Protein AF-A0A9E2FDA0-F1 (afdb_monomer)

Sequence (118 aa):
MKRKTALWIARIICLIWAGFWAWFGLVSGSEAYGGGIQGIIKNSPNALPGAAFLLITWIAWKKPQIGGMVLIVIGTIIAFGYPLMASNFTIYVIIMMELTFALPPLLVGGLFLWGSRE

Secondary structure (DSSP, 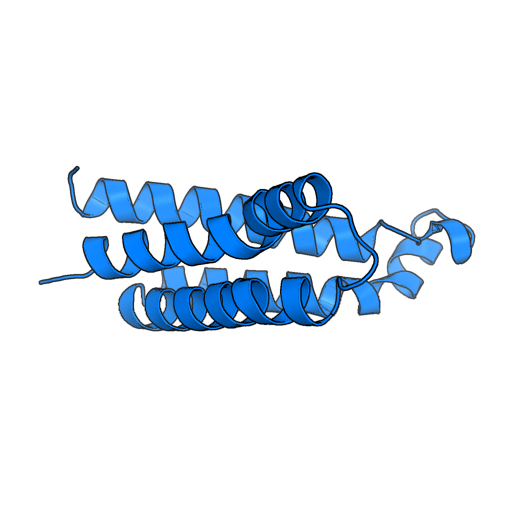8-state):
--HHHHHHHHHHHHHHHHHHHHHHHHHTTGGGGTSHHHHHHHHGGGGHHHHHHHHHHHHHHH-HHHHHHHHHHHHHHHHHHHHHH-TTS-HHHHHHHHHHHTHHHHHHHHHHHHHT--

Radius of gyration: 15.91 Å; Cα contacts (8 Å, |Δi|>4): 158; chains: 1; bounding box: 32×36×45 Å

Mean predicted aligned error: 3.19 Å

Foldseek 3Di:
DALVVLLVVLLVLLCVLLVVLLVCQQQPQLVVVVDDPRSSVVSNVRSVVSVVSVVLSVVCNVPLLVSLVVLLVQLVCQLPVCVVVPPPDDPVVNVVSNVNGRVSSNSSSVSSNSSPDD

pLDDT: mean 95.62, std 3.72, range [70.75, 98.56]

Nearest PDB structures (foldseek):
  1g73-assembly2_B  TM=3.097E-01  e=7.083E+00  Homo sapiens
  8g08-assembly1_a  TM=2.341E-01  e=7.083E+00  Mycolicibacterium smegmatis MC2 155

Structure (mmCIF, N/CA/C/O backbone):
data_AF-A0A9E2FDA0-F1
#
_entry.id   AF-A0A9E2FDA0-F1
#
loop_
_atom_site.group_PDB
_atom_site.id
_atom_site.type_symbol
_atom_site.label_atom_id
_atom_site.label_alt_id
_atom_site.label_comp_id
_atom_site.label_asym_id
_atom_site.label_entity_id
_atom_site.label_seq_id
_atom_site.pdbx_PDB_ins_code
_atom_site.Cartn_x
_atom_site.Cartn_y
_atom_site.Cartn_z
_atom_site.occupancy
_atom_site.B_iso_or_equiv
_atom_site.auth_seq_id
_atom_site.auth_comp_id
_atom_site.auth_asym_id
_atom_site.auth_atom_id
_atom_site.pdbx_PDB_model_num
ATOM 1 N N . MET A 1 1 ? -3.752 -2.701 21.622 1.00 79.69 1 MET A N 1
ATOM 2 C CA . MET A 1 1 ? -3.584 -1.429 20.873 1.00 79.69 1 MET A CA 1
ATOM 3 C C . MET A 1 1 ? -4.873 -0.615 20.934 1.00 79.69 1 MET A C 1
ATOM 5 O O . MET A 1 1 ? -5.939 -1.188 20.747 1.00 79.69 1 MET A O 1
ATOM 9 N N . LYS A 1 2 ? -4.801 0.701 21.185 1.00 92.50 2 LYS A N 1
ATOM 10 C CA . LYS A 1 2 ? -5.988 1.580 21.170 1.00 92.50 2 LYS A CA 1
ATOM 11 C C . LYS A 1 2 ? -6.543 1.693 19.742 1.00 92.50 2 LYS A C 1
ATOM 13 O O . LYS A 1 2 ? -5.766 1.855 18.804 1.00 92.50 2 LYS A O 1
ATOM 18 N N . ARG A 1 3 ? -7.871 1.665 19.568 1.00 92.38 3 ARG A N 1
ATOM 19 C CA . ARG A 1 3 ? -8.528 1.710 18.240 1.00 92.38 3 ARG A CA 1
ATOM 20 C C . ARG A 1 3 ? -8.091 2.917 17.395 1.00 92.38 3 ARG A C 1
ATOM 22 O O . ARG A 1 3 ? -7.725 2.757 16.237 1.00 92.38 3 ARG A O 1
ATOM 29 N N . LYS A 1 4 ? -8.016 4.110 17.999 1.00 94.06 4 LYS A N 1
ATOM 30 C CA . LYS A 1 4 ? -7.517 5.328 17.327 1.00 94.06 4 LYS A CA 1
ATOM 31 C C . LYS A 1 4 ? -6.071 5.188 16.836 1.00 94.06 4 LYS A C 1
ATOM 33 O O . LYS A 1 4 ? -5.758 5.642 15.742 1.00 94.06 4 LYS A O 1
ATOM 38 N N . THR A 1 5 ? -5.207 4.544 17.621 1.00 96.06 5 THR A N 1
ATOM 39 C CA . THR A 1 5 ? -3.816 4.268 17.234 1.00 96.06 5 THR A CA 1
ATOM 40 C C . THR A 1 5 ? -3.761 3.316 16.042 1.00 96.06 5 THR A C 1
ATOM 42 O O . THR A 1 5 ? -3.032 3.589 15.097 1.00 96.06 5 THR A O 1
ATOM 45 N N . ALA A 1 6 ? -4.589 2.263 16.037 1.00 96.81 6 ALA A N 1
ATOM 46 C CA . ALA A 1 6 ? -4.685 1.329 14.914 1.00 96.81 6 ALA A CA 1
ATOM 47 C C . ALA A 1 6 ? -5.053 2.042 13.603 1.00 96.81 6 ALA A C 1
ATOM 49 O O . ALA A 1 6 ? -4.411 1.818 12.582 1.00 96.81 6 ALA A O 1
ATOM 50 N N . LEU A 1 7 ? -6.031 2.955 13.649 1.00 97.25 7 LEU A N 1
ATOM 51 C CA . LEU A 1 7 ? -6.431 3.738 12.479 1.00 97.25 7 LEU A CA 1
ATOM 52 C C . LEU A 1 7 ? -5.305 4.645 11.972 1.00 97.25 7 LEU A C 1
ATOM 54 O O . LEU A 1 7 ? -5.112 4.749 10.768 1.00 97.25 7 LEU A O 1
ATOM 58 N N . TRP A 1 8 ? -4.553 5.308 12.854 1.00 97.81 8 TRP A N 1
ATOM 59 C CA . TRP A 1 8 ? -3.427 6.144 12.423 1.00 97.81 8 TRP A CA 1
ATOM 60 C C . TRP A 1 8 ? -2.295 5.333 11.799 1.00 97.81 8 TRP A C 1
ATOM 62 O O . TRP A 1 8 ? -1.799 5.711 10.741 1.00 97.81 8 TRP A O 1
ATOM 72 N N . ILE A 1 9 ? -1.949 4.195 12.401 1.00 97.94 9 ILE A N 1
ATOM 73 C CA . ILE A 1 9 ? -0.963 3.267 11.839 1.00 97.94 9 ILE A CA 1
ATOM 74 C C . ILE A 1 9 ? -1.418 2.798 10.451 1.00 97.94 9 ILE A C 1
ATOM 76 O O . ILE A 1 9 ? -0.655 2.901 9.494 1.00 97.94 9 ILE A O 1
ATOM 80 N N . ALA A 1 10 ? -2.679 2.368 10.318 1.00 97.94 10 ALA A N 1
ATOM 81 C CA . ALA A 1 10 ? -3.244 1.928 9.043 1.00 97.94 10 ALA A CA 1
ATOM 82 C C . ALA A 1 10 ? -3.164 3.019 7.968 1.00 97.94 10 ALA A C 1
ATOM 84 O O . ALA A 1 10 ? -2.740 2.751 6.849 1.00 97.94 10 ALA A O 1
ATOM 85 N N . ARG A 1 11 ? -3.516 4.264 8.314 1.00 98.00 11 ARG A N 1
ATOM 86 C CA . ARG A 1 11 ? -3.456 5.412 7.397 1.00 98.00 11 ARG A CA 1
ATOM 87 C C . ARG A 1 11 ? -2.047 5.680 6.886 1.00 98.00 11 ARG A C 1
ATOM 89 O O . ARG A 1 11 ? -1.885 5.878 5.687 1.00 98.00 11 ARG A O 1
ATOM 96 N N . ILE A 1 12 ? -1.058 5.680 7.780 1.00 98.25 12 ILE A N 1
ATOM 97 C CA . ILE A 1 12 ? 0.341 5.957 7.431 1.00 98.25 12 ILE A CA 1
ATOM 98 C C . ILE A 1 12 ? 0.884 4.856 6.521 1.00 98.25 12 ILE A C 1
ATOM 100 O O . ILE A 1 12 ? 1.387 5.159 5.444 1.00 98.25 12 ILE A O 1
ATOM 104 N N . ILE A 1 13 ? 0.729 3.587 6.913 1.00 98.00 13 ILE A N 1
ATOM 105 C CA . ILE A 1 13 ? 1.216 2.453 6.114 1.00 98.00 13 ILE A CA 1
ATOM 106 C C . ILE A 1 13 ? 0.533 2.434 4.741 1.00 98.00 13 ILE A C 1
ATOM 108 O O . ILE A 1 13 ? 1.206 2.291 3.725 1.00 98.00 13 ILE A O 1
ATOM 112 N N . CYS A 1 14 ? -0.789 2.624 4.699 1.00 97.56 14 CYS A N 1
ATOM 113 C CA . CYS A 1 14 ? -1.560 2.610 3.458 1.00 97.56 14 CYS A CA 1
ATOM 114 C C . CYS A 1 14 ? -1.137 3.747 2.516 1.00 97.56 14 CYS A C 1
ATOM 116 O O . CYS A 1 14 ? -0.952 3.507 1.326 1.00 97.56 14 CYS A O 1
ATOM 118 N N . LEU A 1 15 ? -0.893 4.951 3.048 1.00 98.12 15 LEU A N 1
ATOM 119 C CA . LEU A 1 15 ? -0.416 6.087 2.259 1.00 98.12 15 LEU A CA 1
ATOM 120 C C . LEU A 1 15 ? 1.002 5.870 1.719 1.00 98.12 15 LEU A C 1
ATOM 122 O O . LEU A 1 15 ? 1.245 6.171 0.555 1.00 98.12 15 LEU A O 1
ATOM 126 N N . ILE A 1 16 ? 1.918 5.336 2.533 1.00 98.25 16 ILE A N 1
ATOM 127 C CA . ILE A 1 16 ? 3.283 5.016 2.089 1.00 98.25 16 ILE A CA 1
ATOM 128 C C . ILE A 1 16 ? 3.237 3.976 0.969 1.00 98.25 16 ILE A C 1
ATOM 130 O O . ILE A 1 16 ? 3.850 4.175 -0.074 1.00 98.25 16 ILE A O 1
ATOM 134 N N . TRP A 1 17 ? 2.476 2.897 1.157 1.00 97.81 17 TRP A N 1
ATOM 135 C CA . TRP A 1 17 ? 2.349 1.825 0.173 1.00 97.81 17 TRP A CA 1
ATOM 136 C C . TRP A 1 17 ? 1.716 2.312 -1.138 1.00 97.81 17 TRP A C 1
ATOM 138 O O . TRP A 1 17 ? 2.295 2.131 -2.206 1.00 97.81 17 TRP A O 1
ATOM 148 N N . ALA A 1 18 ? 0.564 2.985 -1.073 1.00 97.75 18 ALA A N 1
ATOM 149 C CA . ALA A 1 18 ? -0.114 3.497 -2.262 1.00 97.75 18 ALA A CA 1
ATOM 150 C C . ALA A 1 18 ? 0.706 4.586 -2.970 1.00 97.75 18 ALA A C 1
ATOM 152 O O . ALA A 1 18 ? 0.803 4.593 -4.197 1.00 97.75 18 ALA A O 1
ATOM 153 N N . GLY A 1 19 ? 1.331 5.482 -2.199 1.00 98.12 19 GLY A N 1
ATOM 154 C CA . GLY A 1 19 ? 2.209 6.527 -2.717 1.00 98.12 19 GLY A CA 1
ATOM 155 C C . GLY A 1 19 ? 3.435 5.954 -3.420 1.00 98.12 19 GLY A C 1
ATOM 156 O O . GLY A 1 19 ? 3.760 6.400 -4.519 1.00 98.12 19 GLY A O 1
ATOM 157 N N . PHE A 1 20 ? 4.064 4.929 -2.838 1.00 97.81 20 PHE A N 1
ATOM 158 C CA . PHE A 1 20 ? 5.176 4.222 -3.466 1.00 97.81 20 PHE A CA 1
ATOM 159 C C . PHE A 1 20 ? 4.768 3.621 -4.812 1.00 97.81 20 PHE A C 1
ATOM 161 O O . PHE A 1 20 ? 5.442 3.885 -5.799 1.00 97.81 20 PHE A O 1
ATOM 168 N N . TRP A 1 21 ? 3.658 2.879 -4.893 1.00 97.50 21 TRP A N 1
ATOM 169 C CA . TRP A 1 21 ? 3.238 2.253 -6.155 1.00 97.50 21 TRP A CA 1
ATOM 170 C C . TRP A 1 21 ? 2.809 3.256 -7.222 1.00 97.50 21 TRP A C 1
ATOM 172 O O . TRP A 1 21 ? 3.077 3.041 -8.403 1.00 97.50 21 TRP A O 1
ATOM 182 N N . ALA A 1 22 ? 2.178 4.364 -6.827 1.00 97.31 22 ALA A N 1
ATOM 183 C CA . ALA A 1 22 ? 1.857 5.448 -7.749 1.00 97.31 22 ALA A CA 1
ATOM 184 C C . ALA A 1 22 ? 3.129 6.095 -8.310 1.00 97.31 22 ALA A C 1
ATOM 186 O O . ALA A 1 22 ? 3.259 6.250 -9.521 1.00 97.31 22 ALA A O 1
ATOM 187 N N . TRP A 1 23 ? 4.090 6.424 -7.444 1.00 97.12 23 TRP A N 1
ATOM 188 C CA . TRP A 1 23 ? 5.375 6.979 -7.862 1.00 97.12 23 TRP A CA 1
ATOM 189 C C . TRP A 1 23 ? 6.178 5.993 -8.718 1.00 97.12 23 TRP A C 1
ATOM 191 O O . TRP A 1 23 ? 6.684 6.370 -9.773 1.00 97.12 23 TRP A O 1
ATOM 201 N N . PHE A 1 24 ? 6.243 4.729 -8.302 1.00 96.69 24 PHE A N 1
ATOM 202 C CA . PHE A 1 24 ? 6.941 3.676 -9.025 1.00 96.69 24 PHE A CA 1
ATOM 203 C C . PHE A 1 24 ? 6.378 3.549 -10.437 1.00 96.69 24 PHE A C 1
ATOM 205 O O . PHE A 1 24 ? 7.128 3.711 -11.388 1.00 96.69 24 PHE A O 1
ATOM 212 N N . GLY A 1 25 ? 5.058 3.400 -10.590 1.00 95.50 25 GLY A N 1
ATOM 213 C CA . GLY A 1 25 ? 4.426 3.311 -11.907 1.00 95.50 25 GLY A CA 1
ATOM 214 C C . GLY A 1 25 ? 4.605 4.562 -12.777 1.00 95.50 25 GLY A C 1
ATOM 215 O O . GLY A 1 25 ? 4.629 4.444 -13.997 1.00 95.50 25 GLY A O 1
ATOM 216 N N . LEU A 1 26 ? 4.775 5.753 -12.188 1.00 94.69 26 LEU A N 1
ATOM 217 C CA . LEU A 1 26 ? 5.080 6.976 -12.944 1.00 94.69 26 LEU A CA 1
ATOM 218 C C . LEU A 1 26 ? 6.508 6.972 -13.501 1.00 94.69 26 LEU A C 1
ATOM 220 O O . 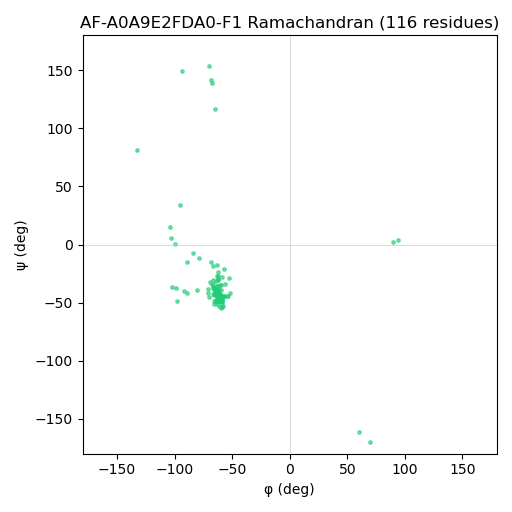LEU A 1 26 ? 6.729 7.408 -14.631 1.00 94.69 26 LEU A O 1
ATOM 224 N N . VAL A 1 27 ? 7.480 6.516 -12.712 1.00 95.62 27 VAL A N 1
ATOM 225 C CA . VAL A 1 27 ? 8.908 6.703 -13.011 1.00 95.62 27 VAL A CA 1
ATOM 226 C C . VAL A 1 27 ? 9.537 5.466 -13.649 1.00 95.62 27 VAL A C 1
ATOM 228 O O . VAL A 1 27 ? 10.350 5.606 -14.565 1.00 95.62 27 VAL A O 1
ATOM 231 N N . SER A 1 28 ? 9.149 4.264 -13.219 1.00 93.75 28 SER A N 1
ATOM 232 C CA . SER A 1 28 ? 9.727 3.008 -13.696 1.00 93.75 28 SER A CA 1
ATOM 233 C C . SER A 1 28 ? 9.422 2.810 -15.180 1.00 93.75 28 SER A C 1
ATOM 235 O O . SER A 1 28 ? 8.253 2.685 -15.555 1.00 93.75 28 SER A O 1
ATOM 237 N N . GLY A 1 29 ? 10.458 2.783 -16.021 1.00 91.62 29 GLY A N 1
ATOM 238 C CA . GLY A 1 29 ? 10.321 2.626 -17.471 1.00 91.62 29 GLY A CA 1
ATOM 239 C C . GLY A 1 29 ? 10.181 3.941 -18.238 1.00 91.62 29 GLY A C 1
ATOM 240 O O . GLY A 1 29 ? 10.077 3.922 -19.464 1.00 91.62 29 GLY A O 1
ATOM 241 N N . SER A 1 30 ? 10.230 5.092 -17.559 1.00 95.00 30 SER A N 1
ATOM 242 C CA . SER A 1 30 ? 10.230 6.403 -18.223 1.00 95.00 30 SER A CA 1
ATOM 243 C C . SER A 1 30 ? 11.446 6.616 -19.136 1.00 95.00 30 SER A C 1
ATOM 245 O O . SER A 1 30 ? 11.367 7.372 -20.109 1.00 95.00 30 SER A O 1
ATOM 247 N N . GLU A 1 31 ? 12.552 5.908 -18.890 1.00 94.19 31 GLU A N 1
ATOM 248 C CA . GLU A 1 31 ? 13.761 5.942 -19.715 1.00 94.19 31 GLU A CA 1
ATOM 249 C C . GLU A 1 31 ? 13.511 5.408 -21.131 1.00 94.19 31 GLU A C 1
ATOM 251 O O . GLU A 1 31 ? 14.086 5.925 -22.090 1.00 94.19 31 GLU A O 1
ATOM 256 N N . ALA A 1 32 ? 12.589 4.450 -21.291 1.00 92.94 32 ALA A N 1
ATOM 257 C CA . ALA A 1 32 ? 12.205 3.911 -22.599 1.00 92.94 32 ALA A CA 1
ATOM 258 C C . ALA A 1 32 ? 11.563 4.970 -23.517 1.00 92.94 32 ALA A C 1
ATOM 260 O O . ALA A 1 32 ? 11.515 4.800 -24.733 1.00 92.94 32 ALA A O 1
ATOM 261 N N . TYR A 1 33 ? 11.104 6.087 -22.945 1.00 92.69 33 TYR A N 1
ATOM 262 C CA . TYR A 1 33 ? 10.492 7.208 -23.658 1.00 92.69 33 TYR A CA 1
ATOM 263 C C . TYR A 1 33 ? 11.419 8.426 -23.807 1.00 92.69 33 TYR A C 1
ATOM 265 O O . TYR A 1 33 ? 10.942 9.514 -24.140 1.00 92.69 33 TYR A O 1
ATOM 273 N N . GLY A 1 34 ? 12.725 8.257 -23.569 1.00 88.81 34 GLY A N 1
ATOM 274 C CA . GLY A 1 34 ? 13.729 9.325 -23.641 1.00 88.81 34 GLY A CA 1
ATOM 275 C C . GLY A 1 34 ? 14.028 10.008 -22.301 1.00 88.81 34 GLY A C 1
ATOM 276 O O . GLY A 1 34 ? 14.819 10.946 -22.265 1.00 88.81 34 GLY A 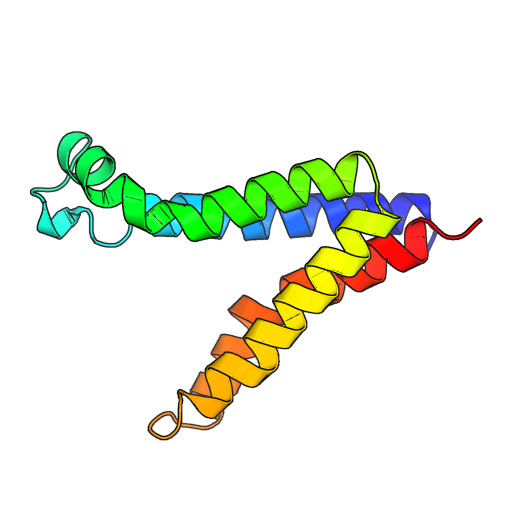O 1
ATOM 277 N N . GLY A 1 35 ? 13.430 9.534 -21.201 1.00 87.81 35 GLY A N 1
ATOM 278 C CA . GLY A 1 35 ? 13.679 10.038 -19.851 1.00 87.81 35 GLY A CA 1
ATOM 279 C C . GLY A 1 35 ? 13.140 11.450 -19.583 1.00 87.81 35 GLY A C 1
ATOM 280 O O . GLY A 1 35 ? 12.352 12.017 -20.347 1.00 87.81 35 GLY A O 1
ATOM 281 N N . GLY A 1 36 ? 13.541 12.014 -18.440 1.00 91.62 36 GLY A N 1
ATOM 282 C CA . GLY A 1 36 ? 13.112 13.340 -17.990 1.00 91.62 36 GLY A CA 1
ATOM 283 C C . GLY A 1 36 ? 11.593 13.471 -17.800 1.00 91.62 36 GLY A C 1
ATOM 284 O O . GLY A 1 36 ? 10.860 12.490 -17.690 1.00 91.62 36 GLY A O 1
ATOM 285 N N . ILE A 1 37 ? 11.103 14.714 -17.775 1.00 94.12 37 ILE A N 1
ATOM 286 C CA . ILE A 1 37 ? 9.675 15.012 -17.562 1.00 94.12 37 ILE A CA 1
ATOM 287 C C . ILE A 1 37 ? 8.813 14.426 -18.688 1.00 94.12 37 ILE A C 1
ATOM 289 O O . ILE A 1 37 ? 7.745 13.872 -18.432 1.00 94.12 37 ILE A O 1
ATOM 293 N N . GLN A 1 38 ? 9.278 14.510 -19.938 1.00 94.81 38 GLN A N 1
ATOM 294 C CA . GLN A 1 38 ? 8.528 14.003 -21.086 1.00 94.81 38 GLN A CA 1
ATOM 295 C C . GLN A 1 38 ? 8.379 12.476 -21.042 1.00 94.81 38 GLN A C 1
ATOM 297 O O . GLN A 1 38 ? 7.303 11.965 -21.358 1.00 94.81 38 GLN A O 1
ATOM 302 N N . GLY A 1 39 ? 9.422 11.760 -20.611 1.00 95.38 39 GLY A N 1
ATOM 303 C CA . GLY A 1 39 ? 9.361 10.320 -20.398 1.00 95.38 39 GLY A CA 1
ATOM 304 C C . GLY A 1 39 ? 8.360 9.938 -19.309 1.00 95.38 39 GLY A C 1
ATOM 305 O O . GLY A 1 39 ? 7.546 9.045 -19.525 1.00 95.38 39 GLY A O 1
ATOM 306 N N . ILE A 1 40 ? 8.339 10.665 -18.186 1.00 95.75 40 ILE A N 1
ATOM 307 C CA . ILE A 1 40 ? 7.375 10.444 -17.091 1.00 95.75 40 ILE A CA 1
ATOM 308 C C . ILE A 1 40 ? 5.932 10.667 -17.562 1.00 95.75 40 ILE A C 1
ATOM 310 O O . ILE A 1 40 ? 5.059 9.850 -17.278 1.00 95.75 40 ILE A O 1
ATOM 314 N N . ILE A 1 41 ? 5.663 11.739 -18.316 1.00 95.69 41 ILE A N 1
ATOM 315 C CA . ILE A 1 41 ? 4.313 12.017 -18.836 1.00 95.69 41 ILE A CA 1
ATOM 316 C C . ILE A 1 41 ? 3.844 10.876 -19.744 1.00 95.69 41 ILE A C 1
ATOM 318 O O . ILE A 1 41 ? 2.720 10.396 -19.598 1.00 95.69 41 ILE A O 1
ATOM 322 N N . LYS A 1 42 ? 4.707 10.404 -20.650 1.00 95.56 42 LYS A N 1
ATOM 323 C CA . LYS A 1 42 ? 4.388 9.280 -21.542 1.00 95.56 42 LYS A CA 1
ATOM 324 C C . LYS A 1 42 ? 4.215 7.960 -20.787 1.00 95.56 42 LYS A C 1
ATOM 326 O O . LYS A 1 42 ? 3.365 7.163 -21.163 1.00 95.56 42 LYS A O 1
ATOM 331 N N . ASN A 1 43 ? 4.972 7.759 -19.711 1.00 96.19 43 ASN A N 1
ATOM 332 C CA . ASN A 1 43 ? 4.885 6.579 -18.854 1.00 96.19 43 ASN A CA 1
ATOM 333 C C . ASN A 1 43 ? 3.702 6.619 -17.871 1.00 96.19 43 ASN A C 1
ATOM 335 O O . ASN A 1 43 ? 3.366 5.600 -17.276 1.00 96.19 43 ASN A O 1
ATOM 339 N N . SER A 1 44 ? 3.036 7.767 -17.714 1.00 95.19 44 SER A N 1
ATOM 340 C CA . SER A 1 44 ? 1.987 7.961 -16.707 1.00 95.19 44 SER A CA 1
ATOM 341 C C . SER A 1 44 ? 0.840 6.936 -16.688 1.00 95.19 44 SER A C 1
ATOM 343 O O . SER A 1 44 ? 0.344 6.670 -15.589 1.00 95.19 44 SER A O 1
ATOM 345 N N . PRO A 1 45 ? 0.437 6.279 -17.800 1.00 95.94 45 PRO A N 1
ATOM 346 C CA . PRO A 1 45 ? -0.547 5.196 -17.738 1.00 95.94 45 PRO A CA 1
ATOM 347 C C . PRO A 1 45 ? -0.122 4.018 -16.844 1.00 95.94 45 PRO A C 1
ATOM 349 O O . PRO A 1 45 ? -0.978 3.379 -16.235 1.00 95.94 45 PRO A O 1
ATOM 352 N N . ASN A 1 46 ? 1.181 3.765 -16.683 1.00 96.00 46 ASN A N 1
ATOM 353 C CA . ASN A 1 46 ? 1.693 2.712 -15.796 1.00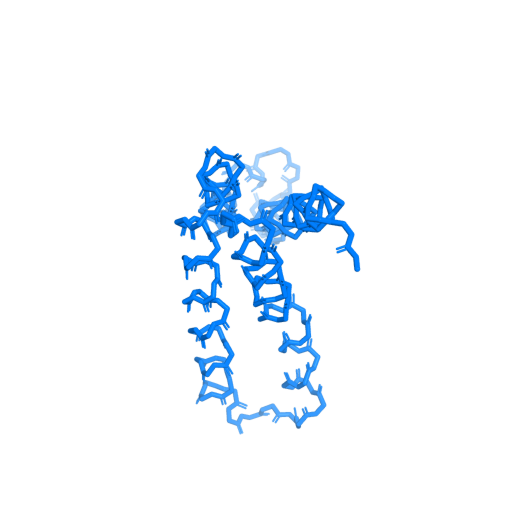 96.00 46 ASN A CA 1
ATOM 354 C C . ASN A 1 46 ? 1.463 3.019 -1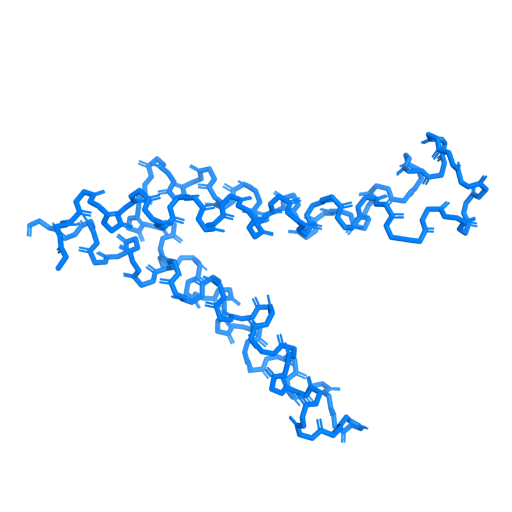4.308 1.00 96.00 46 ASN A C 1
ATOM 356 O O . ASN A 1 46 ? 1.510 2.119 -13.471 1.00 96.00 46 ASN A O 1
ATOM 360 N N . ALA A 1 47 ? 1.140 4.267 -13.964 1.00 96.00 47 ALA A N 1
ATOM 361 C CA . ALA A 1 47 ? 0.771 4.661 -12.612 1.00 96.00 47 ALA A CA 1
ATOM 362 C C . ALA A 1 47 ? -0.707 4.425 -12.279 1.00 96.00 47 ALA A C 1
ATOM 364 O O . ALA A 1 47 ? -1.085 4.591 -11.119 1.00 96.00 47 ALA A O 1
ATOM 365 N N . LEU A 1 48 ? -1.553 4.039 -13.246 1.00 96.31 48 LEU A N 1
ATOM 366 C CA . LEU A 1 48 ? -2.991 3.840 -13.022 1.00 96.31 48 LEU A CA 1
ATOM 367 C C . LEU A 1 48 ? -3.302 2.876 -11.861 1.00 96.31 48 LEU A C 1
ATOM 369 O O . LEU A 1 48 ? -4.143 3.233 -11.030 1.00 96.31 48 LEU A O 1
ATOM 373 N N . PRO A 1 49 ? -2.625 1.717 -11.712 1.00 94.19 49 PRO A N 1
ATOM 374 C CA . PRO A 1 49 ? -2.837 0.853 -10.550 1.00 94.19 49 PRO A CA 1
ATOM 375 C C . PRO A 1 49 ? -2.508 1.555 -9.223 1.00 94.19 49 PRO A C 1
ATOM 377 O O . PRO A 1 49 ? -3.288 1.497 -8.273 1.00 94.19 49 PRO A O 1
ATOM 380 N N . GLY A 1 50 ? -1.395 2.291 -9.165 1.00 95.81 50 GLY A N 1
ATOM 381 C CA . GLY A 1 50 ? -1.012 3.057 -7.977 1.00 95.81 50 GLY A CA 1
ATOM 382 C C . GLY A 1 50 ? -1.969 4.215 -7.673 1.00 95.81 50 GLY A C 1
ATOM 383 O O . GLY A 1 50 ? -2.314 4.453 -6.516 1.00 95.81 50 GLY A O 1
ATOM 384 N N . ALA A 1 51 ? -2.480 4.895 -8.700 1.00 96.75 51 ALA A N 1
ATOM 385 C CA . ALA A 1 51 ? -3.513 5.917 -8.555 1.00 96.75 51 ALA A CA 1
ATOM 386 C C . ALA A 1 51 ? -4.819 5.328 -7.994 1.00 96.75 51 ALA A C 1
ATOM 388 O O . ALA A 1 51 ? -5.446 5.935 -7.121 1.00 96.75 51 ALA A O 1
ATOM 389 N N . ALA A 1 52 ? -5.197 4.118 -8.420 1.00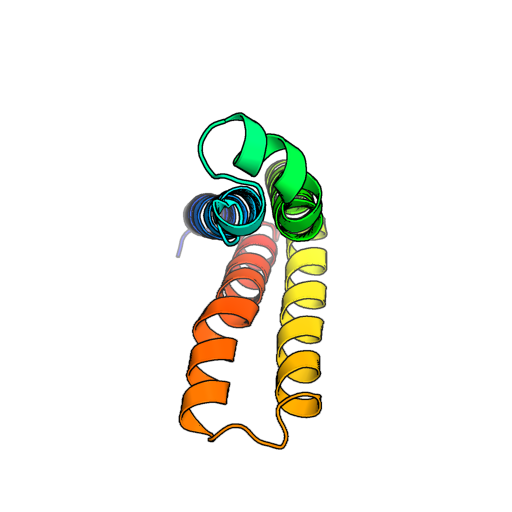 96.88 52 ALA A N 1
ATOM 390 C CA . ALA A 1 52 ? -6.324 3.399 -7.833 1.00 96.88 52 ALA A CA 1
ATOM 391 C C . ALA A 1 52 ? -6.084 3.100 -6.342 1.00 96.88 52 ALA A C 1
ATOM 393 O O . ALA A 1 52 ? -6.972 3.331 -5.520 1.00 96.88 52 ALA A O 1
ATOM 394 N N . PHE A 1 53 ? -4.874 2.679 -5.957 1.00 97.00 53 PHE A N 1
ATOM 395 C CA . PHE A 1 53 ? -4.518 2.481 -4.546 1.00 97.00 53 PHE A CA 1
ATOM 396 C C . PHE A 1 53 ? -4.595 3.774 -3.724 1.00 97.00 53 PHE A C 1
ATOM 398 O O . PHE A 1 53 ? -5.071 3.750 -2.585 1.00 97.00 53 PHE A O 1
ATOM 405 N N . LEU A 1 54 ? -4.200 4.919 -4.289 1.00 97.88 54 LEU A N 1
ATOM 406 C CA . LEU A 1 54 ? -4.363 6.226 -3.642 1.00 97.88 54 LEU A CA 1
ATOM 407 C C . LEU A 1 54 ? -5.841 6.593 -3.449 1.00 97.88 54 LEU A C 1
ATOM 409 O O . LEU A 1 54 ? -6.220 7.067 -2.375 1.00 97.88 54 LEU A O 1
ATOM 413 N N . LEU A 1 55 ? -6.695 6.320 -4.438 1.00 97.81 55 LEU A N 1
ATOM 414 C CA . LEU A 1 55 ? -8.140 6.520 -4.314 1.00 97.81 55 LEU A CA 1
ATOM 415 C C . LEU A 1 55 ? -8.732 5.648 -3.197 1.00 97.81 55 LEU A C 1
ATOM 417 O O . LEU A 1 55 ? -9.489 6.138 -2.359 1.00 97.81 55 LEU A O 1
ATOM 421 N N . ILE A 1 56 ? -8.345 4.373 -3.131 1.00 97.19 56 ILE A N 1
ATOM 422 C CA . ILE A 1 56 ? -8.777 3.453 -2.069 1.00 97.19 56 ILE A CA 1
ATOM 423 C C . ILE A 1 56 ? -8.289 3.932 -0.699 1.00 97.19 56 ILE A C 1
ATOM 425 O O . ILE A 1 56 ? -9.048 3.896 0.269 1.00 97.19 56 ILE A O 1
ATOM 429 N N . THR A 1 57 ? -7.057 4.442 -0.620 1.00 97.25 57 THR A N 1
ATOM 430 C CA . THR A 1 57 ? -6.498 5.037 0.601 1.00 97.25 57 THR A CA 1
ATOM 431 C C . THR A 1 57 ? -7.371 6.201 1.065 1.00 97.25 57 THR A C 1
ATOM 433 O O . THR A 1 57 ? -7.788 6.242 2.222 1.00 97.25 57 THR A O 1
ATOM 436 N N . TRP A 1 58 ? -7.729 7.114 0.160 1.00 97.88 58 TRP A N 1
ATOM 437 C CA . TRP A 1 58 ? -8.620 8.232 0.466 1.00 97.88 58 TRP A CA 1
ATOM 438 C C . TRP A 1 58 ? -10.001 7.766 0.960 1.00 97.88 58 TRP A C 1
ATOM 440 O O . TRP A 1 58 ? -10.496 8.272 1.975 1.00 97.88 58 TRP A O 1
ATOM 450 N N . ILE A 1 59 ? -10.593 6.749 0.320 1.00 97.50 59 ILE A N 1
ATOM 451 C CA . ILE A 1 59 ? -11.855 6.135 0.767 1.00 97.50 59 ILE A CA 1
ATOM 452 C C . ILE A 1 59 ? -11.701 5.556 2.178 1.00 97.50 59 ILE A C 1
ATOM 454 O O . ILE A 1 59 ? -12.531 5.841 3.041 1.00 97.50 59 ILE A O 1
ATOM 458 N N . ALA A 1 60 ? -10.634 4.801 2.450 1.00 97.25 60 ALA A N 1
ATOM 459 C CA . ALA A 1 60 ? -10.377 4.191 3.756 1.00 97.25 60 ALA A CA 1
ATOM 460 C C . ALA A 1 60 ? -10.198 5.225 4.874 1.00 97.25 60 ALA A C 1
ATOM 462 O O . ALA A 1 60 ? -10.567 4.983 6.022 1.00 97.25 60 ALA A O 1
ATOM 463 N N . TRP A 1 61 ? -9.696 6.417 4.556 1.00 95.69 61 TRP A N 1
ATOM 464 C CA . TRP A 1 61 ? -9.581 7.491 5.540 1.00 95.69 61 TRP A CA 1
ATOM 465 C C . TRP A 1 61 ? -10.940 8.070 5.933 1.00 95.69 61 TRP A C 1
ATOM 467 O O . TRP A 1 61 ? -11.141 8.384 7.109 1.00 95.69 61 TRP A O 1
ATOM 477 N N . LYS A 1 62 ? -11.856 8.202 4.966 1.00 97.19 62 LYS A N 1
ATOM 478 C CA . LYS A 1 62 ? -13.212 8.738 5.167 1.00 97.19 62 LYS A CA 1
ATOM 479 C C . LYS A 1 62 ? -14.174 7.700 5.735 1.00 97.19 62 LYS A C 1
ATOM 481 O O . LYS A 1 62 ? -14.991 8.029 6.589 1.00 97.19 62 LYS A O 1
ATOM 486 N N . LYS A 1 63 ? -14.072 6.455 5.270 1.00 97.62 63 LYS A N 1
ATOM 487 C CA . LYS A 1 63 ? -14.906 5.319 5.670 1.00 97.62 63 LYS A CA 1
ATOM 488 C C . LYS A 1 63 ? -14.016 4.102 5.964 1.00 97.62 63 LYS A C 1
ATOM 490 O O . LYS A 1 63 ? -13.900 3.219 5.112 1.00 97.62 63 LYS A O 1
ATOM 495 N N . PRO A 1 64 ? -13.412 4.033 7.169 1.00 97.62 64 PRO A N 1
ATOM 496 C CA . PRO A 1 64 ? -12.493 2.961 7.557 1.00 97.62 64 PRO A CA 1
ATOM 497 C C . PRO A 1 64 ? -13.033 1.549 7.342 1.00 97.62 64 PRO A C 1
ATOM 499 O O . PRO A 1 64 ? -12.311 0.707 6.825 1.00 97.62 64 PRO A O 1
ATOM 502 N N . GLN A 1 65 ? -14.305 1.295 7.664 1.00 97.62 65 GLN A N 1
ATOM 503 C CA . GLN A 1 65 ? -14.916 -0.024 7.465 1.00 97.62 65 GLN A CA 1
ATOM 504 C C . GLN A 1 65 ? -14.893 -0.441 5.990 1.00 97.62 65 GLN A C 1
ATOM 506 O O . GLN A 1 65 ? -14.345 -1.485 5.651 1.00 97.62 65 GLN A O 1
ATOM 511 N N . ILE A 1 66 ? -15.437 0.404 5.108 1.00 97.69 66 ILE A N 1
ATOM 512 C CA . ILE A 1 66 ? -15.541 0.115 3.671 1.00 97.69 66 ILE A CA 1
ATOM 513 C C . ILE A 1 66 ? -14.151 0.002 3.047 1.00 97.69 66 ILE A C 1
ATOM 515 O O . ILE A 1 66 ? -13.865 -0.974 2.359 1.00 97.69 66 ILE A O 1
ATOM 519 N N . GLY A 1 67 ? -13.267 0.966 3.313 1.00 97.50 67 GLY A N 1
ATOM 520 C CA . GLY A 1 67 ? -11.910 0.916 2.775 1.00 97.50 67 GLY A CA 1
ATOM 521 C C . GLY A 1 67 ? -11.122 -0.288 3.286 1.00 97.50 67 GLY A C 1
ATOM 522 O O . GLY A 1 67 ? -10.390 -0.901 2.518 1.00 97.50 67 GLY A O 1
ATOM 523 N N . GLY A 1 68 ? -11.331 -0.686 4.544 1.00 98.06 68 GLY A N 1
ATOM 524 C CA . GLY A 1 68 ? -10.755 -1.902 5.107 1.00 98.06 68 GLY A CA 1
ATOM 525 C C . GLY A 1 68 ? -11.196 -3.164 4.364 1.00 98.06 68 GLY A C 1
ATOM 526 O O . GLY A 1 68 ? -10.348 -3.968 3.991 1.00 98.06 68 GLY A O 1
ATOM 527 N N . MET A 1 69 ? -12.496 -3.311 4.075 1.00 98.44 69 MET A N 1
ATOM 528 C CA . MET A 1 69 ? -13.015 -4.435 3.277 1.00 98.44 69 MET A CA 1
ATOM 529 C C . MET A 1 69 ? -12.406 -4.459 1.872 1.00 98.44 69 MET A C 1
ATOM 531 O O . MET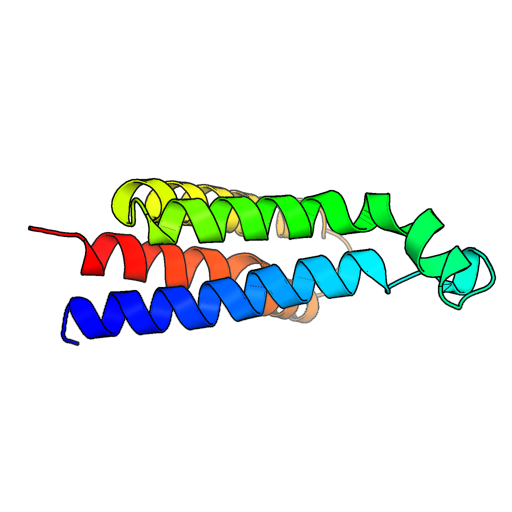 A 1 69 ? -11.938 -5.502 1.423 1.00 98.44 69 MET A O 1
ATOM 535 N N . VAL A 1 70 ? -12.362 -3.307 1.197 1.00 98.31 70 VAL A N 1
ATOM 536 C CA . VAL A 1 70 ? -11.788 -3.189 -0.153 1.00 98.31 70 VAL A CA 1
ATOM 537 C C . VAL A 1 70 ? -10.304 -3.568 -0.162 1.00 98.31 70 VAL A C 1
ATOM 539 O O . VAL A 1 70 ? -9.870 -4.314 -1.036 1.00 98.31 70 VAL A O 1
ATOM 542 N N . LEU A 1 71 ? -9.530 -3.114 0.828 1.00 98.38 71 LEU A N 1
ATOM 543 C CA . LEU A 1 71 ? -8.103 -3.434 0.949 1.00 98.38 71 LEU A CA 1
ATOM 544 C C . LEU A 1 71 ? -7.863 -4.924 1.223 1.00 98.38 71 LEU A C 1
ATOM 546 O O . LEU A 1 71 ? -6.945 -5.496 0.641 1.00 98.38 71 LEU A O 1
ATOM 550 N N . ILE A 1 72 ? -8.713 -5.573 2.027 1.00 98.56 72 ILE A N 1
ATOM 551 C CA . ILE A 1 72 ? -8.660 -7.030 2.216 1.00 98.56 72 ILE A CA 1
ATOM 552 C C . ILE A 1 72 ? -8.920 -7.760 0.898 1.00 98.56 72 ILE A C 1
ATOM 554 O O . ILE A 1 72 ? -8.161 -8.660 0.547 1.00 98.56 72 ILE A O 1
ATOM 558 N N . VAL A 1 73 ? -9.957 -7.367 0.152 1.00 98.44 73 VAL A N 1
ATOM 559 C CA . VAL A 1 73 ? -10.282 -7.990 -1.140 1.00 98.44 73 VAL A CA 1
ATOM 560 C C . VAL A 1 73 ? -9.118 -7.841 -2.118 1.00 98.44 73 VAL A C 1
ATOM 562 O O . VAL A 1 73 ? -8.683 -8.830 -2.696 1.00 98.44 73 VAL A O 1
ATOM 565 N N . ILE A 1 74 ? -8.556 -6.638 -2.255 1.00 97.25 74 ILE A N 1
ATOM 566 C CA . ILE A 1 74 ? -7.420 -6.382 -3.153 1.00 97.25 74 ILE A CA 1
ATOM 567 C C . ILE A 1 74 ? -6.185 -7.164 -2.724 1.00 97.25 74 ILE A C 1
ATOM 569 O O . ILE A 1 74 ? -5.580 -7.840 -3.549 1.00 97.25 74 ILE A O 1
ATOM 573 N N . GLY A 1 75 ? -5.831 -7.116 -1.440 1.00 97.69 75 GLY A N 1
ATOM 574 C CA . GLY A 1 75 ? -4.698 -7.870 -0.915 1.00 97.69 75 GLY A CA 1
ATOM 575 C C . GLY A 1 75 ? -4.858 -9.376 -1.121 1.00 97.69 75 GLY A C 1
ATOM 576 O O . GLY A 1 75 ? -3.891 -10.049 -1.446 1.00 97.69 75 GLY A O 1
ATOM 577 N N . THR A 1 76 ? -6.085 -9.894 -1.031 1.00 98.19 76 THR A N 1
ATOM 578 C CA . THR A 1 76 ? -6.399 -11.305 -1.301 1.00 98.19 76 THR A CA 1
ATOM 579 C C . THR A 1 76 ? -6.268 -11.636 -2.788 1.00 98.19 76 THR A C 1
ATOM 581 O O . THR A 1 76 ? -5.656 -12.640 -3.136 1.00 98.19 76 THR A O 1
ATOM 584 N N . ILE A 1 77 ? -6.794 -10.787 -3.679 1.00 97.25 77 ILE A N 1
ATOM 585 C CA . ILE A 1 77 ? -6.638 -10.958 -5.133 1.00 97.25 77 ILE A CA 1
ATOM 586 C C . ILE A 1 77 ? -5.155 -11.009 -5.502 1.00 97.25 77 ILE A C 1
ATOM 588 O O . ILE A 1 77 ? -4.753 -11.879 -6.266 1.00 97.25 77 ILE A O 1
ATOM 592 N N . ILE A 1 78 ? -4.344 -10.114 -4.936 1.00 95.69 78 ILE A N 1
ATOM 593 C CA . ILE A 1 78 ? -2.892 -10.099 -5.124 1.00 95.69 78 ILE A CA 1
ATOM 594 C C . ILE A 1 78 ? -2.279 -11.399 -4.588 1.00 95.69 78 ILE A C 1
ATOM 596 O O . ILE A 1 78 ? -1.554 -12.062 -5.328 1.00 95.69 78 ILE A O 1
ATOM 600 N N . ALA A 1 79 ? -2.642 -11.794 -3.361 1.00 97.00 79 ALA A N 1
ATOM 601 C CA . ALA A 1 79 ? -2.037 -12.926 -2.665 1.00 97.00 79 ALA A CA 1
ATOM 602 C C . ALA A 1 79 ? -2.239 -14.286 -3.327 1.00 97.00 79 ALA A C 1
ATOM 604 O O . ALA A 1 79 ? -1.440 -15.199 -3.145 1.00 97.00 79 ALA A O 1
ATOM 605 N N . PHE A 1 80 ? -3.325 -14.441 -4.078 1.00 96.38 80 PHE A N 1
ATOM 606 C CA . PHE A 1 80 ? -3.584 -15.658 -4.839 1.00 96.38 80 PHE A CA 1
ATOM 607 C C . PHE A 1 80 ? -3.265 -15.484 -6.321 1.00 96.38 80 PHE A C 1
ATOM 609 O O . PHE A 1 80 ? -2.743 -16.402 -6.947 1.00 96.38 80 PHE A O 1
ATOM 616 N N . GLY A 1 81 ? -3.532 -14.310 -6.892 1.00 95.31 81 GLY A N 1
ATOM 617 C CA . GLY A 1 81 ? -3.316 -14.044 -8.309 1.00 95.31 81 GLY A CA 1
ATOM 618 C C . GLY A 1 81 ? -1.848 -14.158 -8.702 1.00 95.31 81 GLY A C 1
ATOM 619 O O . GLY A 1 81 ? -1.528 -14.843 -9.672 1.00 95.31 81 GLY A O 1
ATOM 620 N N . TYR A 1 82 ? -0.944 -13.536 -7.943 1.00 91.06 82 TYR A N 1
ATOM 621 C CA . TYR A 1 82 ? 0.472 -13.555 -8.288 1.00 91.06 82 TYR A CA 1
ATOM 622 C C . TYR A 1 82 ? 1.101 -14.954 -8.209 1.00 91.06 82 TYR A C 1
ATOM 624 O O . TYR A 1 82 ? 1.719 -15.350 -9.199 1.00 91.06 82 TYR A O 1
ATOM 632 N N . PRO A 1 83 ? 0.928 -15.751 -7.135 1.00 94.00 83 PRO A N 1
ATOM 633 C CA . PRO A 1 83 ? 1.490 -17.099 -7.083 1.00 94.00 83 PRO A CA 1
ATOM 634 C C . PRO A 1 83 ? 0.958 -18.023 -8.182 1.00 94.00 83 PRO A C 1
ATOM 636 O O . PRO A 1 83 ? 1.720 -18.823 -8.720 1.00 94.00 83 PRO A O 1
ATOM 639 N N . LEU A 1 84 ? -0.316 -17.880 -8.571 1.00 93.56 84 LEU A N 1
ATOM 640 C CA . LEU A 1 84 ? -0.906 -18.652 -9.671 1.00 93.56 84 LEU A CA 1
ATOM 641 C C . LEU A 1 84 ? -0.291 -18.308 -11.037 1.00 93.56 84 LEU A C 1
ATOM 643 O O . LEU A 1 84 ? -0.211 -19.172 -11.905 1.00 93.56 84 LEU A O 1
ATOM 647 N N . MET A 1 85 ? 0.163 -17.066 -11.226 1.00 91.56 85 MET A N 1
ATOM 648 C CA . MET A 1 85 ? 0.842 -16.620 -12.450 1.00 91.56 85 MET A CA 1
ATOM 649 C C . MET A 1 85 ? 2.366 -16.831 -12.410 1.00 91.56 85 MET A C 1
ATOM 651 O O . MET A 1 85 ? 3.025 -16.773 -13.445 1.00 91.56 85 MET A O 1
ATOM 655 N N . ALA A 1 86 ? 2.942 -17.079 -11.232 1.00 89.12 86 ALA A N 1
ATOM 656 C CA . ALA A 1 86 ? 4.383 -17.115 -10.994 1.00 89.12 86 ALA A CA 1
ATOM 657 C C . ALA A 1 86 ? 4.988 -18.531 -11.057 1.00 89.12 86 ALA A C 1
ATOM 659 O O . ALA A 1 86 ? 5.956 -18.819 -10.353 1.00 89.12 86 ALA A O 1
ATOM 660 N N . SER A 1 87 ? 4.466 -19.418 -11.913 1.00 83.44 87 SER A N 1
ATOM 661 C CA . SER A 1 87 ? 4.873 -20.837 -11.980 1.00 83.44 87 SER A CA 1
ATOM 662 C C . SER A 1 87 ? 6.369 -21.069 -12.240 1.00 83.44 87 SER A C 1
ATOM 664 O O . SER A 1 87 ? 6.885 -22.140 -11.936 1.00 83.44 87 SER A O 1
ATOM 666 N N . ASN A 1 88 ? 7.066 -20.074 -12.798 1.00 92.25 88 ASN A N 1
ATOM 667 C CA . ASN A 1 88 ? 8.493 -20.135 -13.127 1.00 92.25 88 ASN A CA 1
ATOM 668 C C . ASN A 1 88 ? 9.394 -19.450 -12.083 1.00 92.25 88 ASN A C 1
ATOM 670 O O . ASN A 1 88 ? 10.608 -19.385 -12.271 1.00 92.25 88 ASN A O 1
ATOM 674 N N . PHE A 1 89 ? 8.829 -18.889 -11.013 1.00 92.88 89 PHE A N 1
ATOM 675 C CA . PHE A 1 89 ? 9.597 -18.211 -9.972 1.00 92.88 89 PHE A CA 1
ATOM 676 C C . PHE A 1 89 ? 9.943 -19.158 -8.828 1.00 92.88 89 PHE A C 1
ATOM 678 O O . PHE A 1 89 ? 9.207 -20.087 -8.499 1.00 92.88 89 PHE A O 1
ATOM 685 N N . THR A 1 90 ? 11.083 -18.908 -8.186 1.00 96.19 90 THR A N 1
ATOM 686 C CA . THR A 1 90 ? 11.451 -19.637 -6.972 1.00 96.19 90 THR A CA 1
ATOM 687 C C . THR A 1 90 ? 10.546 -19.222 -5.815 1.00 96.19 90 THR A C 1
ATOM 689 O O . THR A 1 90 ? 10.057 -18.091 -5.754 1.00 96.19 90 THR A O 1
ATOM 692 N N . ILE A 1 91 ? 10.370 -20.117 -4.840 1.00 94.44 91 ILE A N 1
ATOM 693 C CA . ILE A 1 91 ? 9.520 -19.852 -3.672 1.00 94.44 91 ILE A CA 1
ATOM 694 C C . ILE A 1 91 ? 9.942 -18.591 -2.903 1.00 94.44 91 ILE A C 1
ATOM 696 O O . ILE A 1 91 ? 9.094 -17.856 -2.409 1.00 94.44 91 ILE A O 1
ATOM 700 N N . TYR A 1 92 ? 11.243 -18.293 -2.854 1.00 96.12 92 TYR A N 1
ATOM 701 C CA . TYR A 1 92 ? 11.759 -17.086 -2.210 1.00 96.12 92 TYR A CA 1
ATOM 702 C C . TYR A 1 92 ? 11.276 -15.805 -2.906 1.00 96.12 92 TYR A C 1
ATOM 704 O O . TYR A 1 92 ? 10.864 -14.861 -2.235 1.00 96.12 92 TYR A O 1
ATOM 712 N N . VAL A 1 93 ? 11.281 -15.782 -4.244 1.00 95.62 93 VAL A N 1
ATOM 713 C CA . VAL A 1 93 ? 10.771 -14.642 -5.023 1.00 95.62 93 VAL A CA 1
ATOM 714 C C . VAL A 1 93 ? 9.275 -14.469 -4.788 1.00 95.62 93 VAL A C 1
ATOM 716 O O . VAL A 1 93 ? 8.824 -13.346 -4.581 1.00 95.62 93 VAL A O 1
ATOM 719 N N . ILE A 1 94 ? 8.521 -15.572 -4.745 1.00 95.25 94 ILE A N 1
ATOM 720 C CA . ILE A 1 94 ? 7.084 -15.541 -4.455 1.00 95.25 94 ILE A CA 1
ATOM 721 C C . ILE A 1 94 ? 6.829 -14.957 -3.062 1.00 95.25 94 ILE A C 1
ATOM 723 O O . ILE A 1 94 ? 6.044 -14.026 -2.932 1.00 95.25 94 ILE A O 1
ATOM 727 N N . ILE A 1 95 ? 7.545 -15.415 -2.032 1.00 96.06 95 ILE A N 1
ATOM 728 C CA . ILE A 1 95 ? 7.416 -14.873 -0.670 1.00 96.06 95 ILE A CA 1
ATOM 729 C C . ILE A 1 95 ? 7.724 -13.370 -0.643 1.00 96.06 95 ILE A C 1
ATOM 731 O O . ILE A 1 95 ? 6.968 -12.599 -0.058 1.00 96.06 95 ILE A O 1
ATOM 735 N N . MET A 1 96 ? 8.806 -12.928 -1.288 1.00 96.75 96 MET A N 1
ATOM 736 C CA . MET A 1 96 ? 9.174 -11.507 -1.303 1.00 96.75 96 MET A CA 1
ATOM 737 C C . MET A 1 96 ? 8.155 -10.643 -2.047 1.00 96.75 96 MET A C 1
ATOM 739 O O . MET A 1 96 ? 7.849 -9.532 -1.609 1.00 96.75 96 MET A O 1
ATOM 743 N N . MET A 1 97 ? 7.593 -11.161 -3.136 1.00 94.56 97 MET A N 1
ATOM 744 C CA . MET A 1 97 ? 6.497 -10.523 -3.856 1.00 94.56 97 MET A CA 1
ATOM 745 C C . MET A 1 97 ? 5.270 -10.384 -2.946 1.00 94.56 97 MET A C 1
ATOM 747 O O . MET A 1 97 ? 4.749 -9.284 -2.793 1.00 94.56 97 MET A O 1
ATOM 751 N N . GLU A 1 98 ? 4.873 -11.439 -2.242 1.00 96.31 98 GLU A N 1
ATOM 752 C CA . GLU A 1 98 ? 3.735 -11.407 -1.318 1.00 96.31 98 GLU A CA 1
ATOM 753 C C . GLU A 1 98 ? 3.914 -10.409 -0.168 1.00 96.31 98 GLU A C 1
ATOM 755 O O . GLU A 1 98 ? 3.017 -9.614 0.132 1.00 96.31 98 GLU A O 1
ATOM 760 N N . LEU A 1 99 ? 5.104 -10.374 0.436 1.00 96.94 99 LEU A N 1
ATOM 761 C CA . LEU A 1 99 ? 5.439 -9.411 1.489 1.00 96.94 99 LEU A CA 1
ATOM 762 C C . LEU A 1 99 ? 5.392 -7.958 0.998 1.00 96.94 99 LEU A C 1
ATOM 764 O O . LEU A 1 99 ? 5.090 -7.052 1.775 1.00 96.94 99 LEU A O 1
ATOM 768 N N . THR A 1 100 ? 5.682 -7.735 -0.281 1.00 95.69 100 THR A N 1
ATOM 769 C CA . THR A 1 100 ? 5.774 -6.399 -0.881 1.00 95.69 100 THR A CA 1
ATOM 770 C C . THR A 1 100 ? 4.422 -5.913 -1.414 1.00 95.69 100 THR A C 1
ATOM 772 O O . THR A 1 100 ? 4.046 -4.753 -1.219 1.00 95.69 100 THR A O 1
ATOM 775 N N . PHE A 1 101 ? 3.663 -6.796 -2.062 1.00 94.44 101 PHE A N 1
ATOM 776 C CA . PHE A 1 101 ? 2.424 -6.447 -2.754 1.00 94.44 101 PHE A CA 1
ATOM 777 C C . PHE A 1 101 ? 1.172 -6.731 -1.921 1.00 94.44 101 PHE A C 1
ATOM 779 O O . PHE A 1 101 ? 0.317 -5.852 -1.812 1.00 94.44 101 PHE A O 1
ATOM 786 N N . ALA A 1 102 ? 1.046 -7.924 -1.332 1.00 97.44 102 ALA A N 1
ATOM 787 C CA . ALA A 1 102 ? -0.193 -8.365 -0.689 1.00 97.44 102 ALA A CA 1
ATOM 788 C C . ALA A 1 102 ? -0.254 -8.034 0.801 1.00 97.44 102 ALA A C 1
ATOM 790 O O . ALA A 1 102 ? -1.300 -7.623 1.311 1.00 97.44 102 ALA A O 1
ATOM 791 N N . LEU A 1 103 ? 0.862 -8.192 1.516 1.00 98.06 103 LEU A N 1
ATOM 792 C CA . LEU A 1 103 ? 0.885 -8.003 2.962 1.00 98.06 103 LEU A CA 1
ATOM 793 C C . LEU A 1 103 ? 0.454 -6.588 3.383 1.00 98.06 103 LEU A C 1
ATOM 795 O O . LEU A 1 103 ? -0.371 -6.496 4.296 1.00 98.06 103 LEU A O 1
ATOM 799 N N . PRO A 1 104 ? 0.924 -5.487 2.757 1.00 98.00 104 PRO A N 1
ATOM 800 C CA . PRO A 1 104 ? 0.522 -4.152 3.183 1.00 98.00 104 PRO A CA 1
ATOM 801 C C . PRO A 1 104 ? -0.996 -3.917 3.125 1.00 98.00 104 PRO A C 1
ATOM 803 O O . PRO A 1 104 ? -1.537 -3.570 4.177 1.00 98.00 104 PRO A O 1
ATOM 806 N N . PRO A 1 105 ? -1.718 -4.137 1.999 1.00 97.94 105 PRO A N 1
ATOM 807 C CA . PRO A 1 105 ? -3.168 -3.946 1.951 1.00 97.94 105 PRO A CA 1
ATOM 808 C C . PRO A 1 105 ? -3.925 -4.904 2.884 1.00 97.94 105 PRO A C 1
ATOM 810 O O . PRO A 1 105 ? -4.884 -4.472 3.526 1.00 97.94 105 PRO A O 1
ATOM 813 N N . LEU A 1 106 ? -3.474 -6.155 3.052 1.00 98.50 106 LEU A N 1
ATOM 814 C CA . LEU A 1 106 ? -4.088 -7.095 4.000 1.00 98.50 106 LEU A CA 1
ATOM 815 C C . LEU A 1 106 ? -3.961 -6.610 5.452 1.00 98.50 106 LEU A C 1
ATOM 817 O O . LEU A 1 106 ? -4.946 -6.555 6.194 1.00 98.50 106 LEU A O 1
ATOM 821 N N . LEU A 1 107 ? -2.752 -6.208 5.849 1.00 98.44 107 LEU A N 1
ATOM 822 C CA . LEU A 1 107 ? -2.458 -5.719 7.191 1.00 98.44 107 LEU A CA 1
ATOM 823 C C . LEU A 1 107 ? -3.266 -4.457 7.504 1.00 98.44 107 LEU A C 1
ATOM 825 O O . LEU A 1 107 ? -3.965 -4.398 8.518 1.00 98.44 107 LEU A O 1
ATOM 829 N N . VAL A 1 108 ? -3.196 -3.441 6.638 1.00 98.00 108 VAL A N 1
ATOM 830 C CA . VAL A 1 108 ? -3.906 -2.178 6.887 1.00 98.00 108 VAL A CA 1
ATOM 831 C C . VAL A 1 108 ?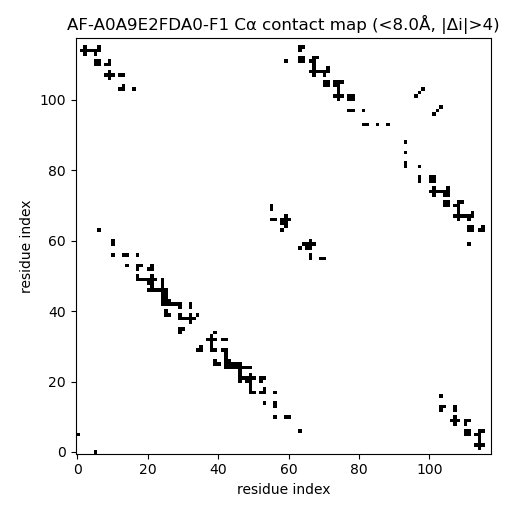 -5.416 -2.347 6.773 1.00 98.00 108 VAL A C 1
ATOM 833 O O . VAL A 1 108 ? -6.140 -1.707 7.532 1.00 98.00 108 VAL A O 1
ATOM 836 N N . GLY A 1 109 ? -5.899 -3.239 5.902 1.00 98.19 109 GLY A N 1
ATOM 837 C CA . GLY A 1 109 ? -7.312 -3.591 5.806 1.00 98.19 109 GLY A CA 1
ATOM 838 C C . GLY A 1 109 ? -7.841 -4.139 7.131 1.00 98.19 109 GLY A C 1
ATOM 839 O O . GLY A 1 109 ? -8.831 -3.636 7.666 1.00 98.19 109 GLY A O 1
ATOM 840 N N . GLY A 1 110 ? -7.112 -5.083 7.734 1.00 98.12 110 GLY A N 1
ATOM 841 C CA . GLY A 1 110 ? -7.423 -5.614 9.062 1.00 98.12 110 GLY A CA 1
ATOM 842 C C . GLY A 1 110 ? -7.389 -4.544 10.158 1.00 98.12 110 GLY A C 1
ATOM 843 O O . GLY A 1 110 ? -8.295 -4.479 10.992 1.00 98.12 110 GLY A O 1
ATOM 844 N N . LEU A 1 111 ? -6.389 -3.655 10.136 1.00 98.19 111 LEU A N 1
ATOM 845 C CA . LEU A 1 111 ? -6.278 -2.552 11.096 1.00 98.19 111 LEU A CA 1
ATOM 846 C C . LEU A 1 111 ? -7.420 -1.535 10.972 1.00 98.19 111 LEU A C 1
ATOM 848 O O . LEU A 1 111 ? -7.931 -1.070 11.996 1.00 98.19 111 LEU A O 1
ATOM 852 N N . PHE A 1 112 ? -7.843 -1.204 9.750 1.00 98.31 112 PHE A N 1
ATOM 853 C CA . PHE A 1 112 ? -8.988 -0.330 9.507 1.00 98.31 112 PHE A CA 1
ATOM 854 C C . PHE A 1 112 ? -10.279 -0.948 10.047 1.00 98.31 112 PHE A C 1
ATOM 856 O O . PHE A 1 112 ? -10.985 -0.291 10.813 1.00 98.31 112 PHE A O 1
ATOM 863 N N . LEU A 1 113 ? -10.538 -2.222 9.733 1.00 97.81 113 LEU A N 1
ATOM 864 C CA . LEU A 1 113 ? -11.705 -2.952 10.231 1.00 97.81 113 LEU A CA 1
ATOM 865 C C . LEU A 1 113 ? -11.718 -3.013 11.759 1.00 97.81 113 LEU A C 1
ATOM 867 O O . LEU A 1 113 ? -12.719 -2.660 12.380 1.00 97.81 113 LEU A O 1
ATOM 871 N N . TRP A 1 114 ? -10.594 -3.381 12.377 1.00 97.00 114 TRP A N 1
ATOM 872 C CA . TRP A 1 114 ? -10.447 -3.430 13.833 1.00 97.00 114 TRP A CA 1
ATOM 873 C C . TRP A 1 114 ? -10.681 -2.068 14.492 1.00 97.00 114 TRP A C 1
ATOM 875 O O . TRP A 1 114 ? -11.436 -1.954 15.460 1.00 97.00 114 TRP A O 1
ATOM 885 N N . GLY A 1 115 ? -10.035 -1.025 13.967 1.00 96.00 115 GLY A N 1
ATOM 886 C CA . GLY A 1 115 ? -10.106 0.329 14.510 1.00 96.00 115 GLY A CA 1
ATOM 887 C C . GLY A 1 115 ? -11.488 0.973 14.387 1.00 96.00 115 GLY A C 1
ATOM 888 O O . GLY A 1 115 ? -11.767 1.933 15.100 1.00 96.00 115 GLY A O 1
ATOM 889 N N . SER A 1 116 ? -12.334 0.439 13.507 1.00 95.25 116 SER A N 1
ATOM 890 C CA . SER A 1 116 ? -13.662 0.963 13.182 1.00 95.25 116 SER A CA 1
ATOM 891 C C . SER A 1 116 ? -14.842 0.219 13.809 1.00 95.25 116 SER A C 1
ATOM 893 O O . SER A 1 116 ? -15.989 0.520 13.484 1.00 95.25 116 SER A O 1
ATOM 895 N N . ARG A 1 117 ? -14.579 -0.765 14.676 1.00 90.12 117 ARG A N 1
ATOM 896 C CA . ARG A 1 117 ? -15.632 -1.418 15.463 1.00 90.12 117 ARG A CA 1
ATOM 897 C C . ARG A 1 117 ? -16.185 -0.430 16.490 1.00 90.12 117 ARG A C 1
ATOM 899 O O . ARG A 1 117 ? -15.401 0.332 17.069 1.00 90.12 117 ARG A O 1
ATOM 906 N N . GLU A 1 118 ? -17.498 -0.469 16.700 1.00 70.75 118 GLU A N 1
ATOM 907 C CA . GLU A 1 118 ? -18.202 0.272 17.758 1.00 70.75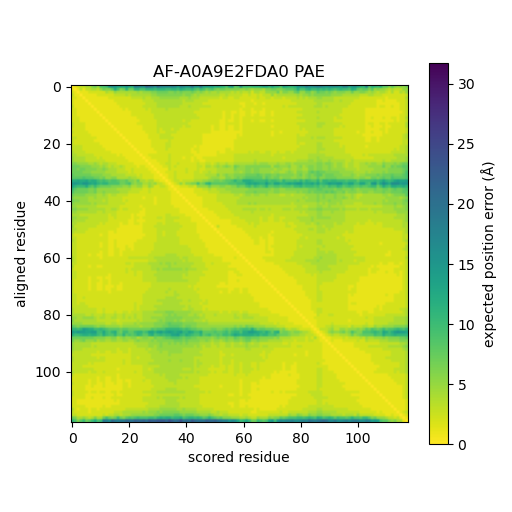 118 GLU A CA 1
ATOM 908 C C . GLU A 1 118 ? -17.788 -0.206 19.156 1.00 70.75 118 GLU A C 1
ATOM 910 O O . GLU A 1 118 ? -17.382 -1.384 19.320 1.00 70.75 118 GLU A O 1
#

Solvent-accessible surface area (backbone atoms only — not comparable to full-atom values): 5796 Å² total; per-residue (Å²): 133,58,42,72,57,35,36,52,51,20,52,52,53,41,47,53,53,18,50,48,42,24,50,44,22,24,52,66,67,8,61,84,60,75,26,70,74,66,3,27,62,72,28,38,73,59,12,49,68,16,49,51,40,42,52,46,42,55,44,23,73,79,38,29,50,62,26,10,53,53,27,34,52,51,14,50,52,45,57,51,50,50,62,73,71,40,79,90,55,54,70,67,58,50,52,53,46,35,61,68,64,11,43,56,36,35,52,29,10,52,28,18,41,62,32,57,59,134